Protein AF-A0A3D3P0U8-F1 (afdb_monomer_lite)

Secondary structure (DSSP, 8-state):
-EEEEEEEEEEEEEE-SSSS-EEEEEEEEEEEEEETTEEEEEEEEEE-SSEEEEEEEEEETTS-EEEEEEEEE-HHHHHHHHHHHHHSSS----PPEEPSSTT-EEEEEEEEEETTEEEEE-STT---EEHHHHHHHHH----S------

pLDDT: mean 80.17, std 16.15, range [28.8, 96.69]

Foldseek 3Di:
DKDKDKDKDAFDWAAQPVDNDIDTFGIWMWIWIQDQQWIWGPWTKTHDPFKIWTKTWIAGPVGKIKMKIKIKGFPVVQVVLQVLLCPQPPNQQFHWDADPPNGMTMTMWIWIQDPNFIWIASDDVGDTDGPVVSCCSSSPPPPPPDPPDD

Sequence (150 aa):
FKGSSITNFENVMINDPRDEGGMRFNRGVASFVATAAGVVAKDVRAIGEEDAILINGFATAAGEAAATVRIVSSPERAQSHAKRVRIAPRNLLMDFQPLNTPDRLFRDIHIEARDGTLMMDLGEDRSWVPFFDTAEEVLGGQNTDLPNLP

Radius of gyration: 16.41 Å; chains: 1; bounding box: 43×36×40 Å

Structure (mmCIF, N/CA/C/O backbone):
data_AF-A0A3D3P0U8-F1
#
_entry.id   AF-A0A3D3P0U8-F1
#
loop_
_atom_site.group_PDB
_atom_site.id
_atom_site.type_symbol
_atom_site.label_atom_id
_atom_site.label_alt_id
_atom_site.label_comp_id
_atom_site.label_asym_id
_atom_site.label_entity_id
_atom_site.label_seq_id
_atom_site.pdbx_PDB_ins_code
_atom_site.Cartn_x
_atom_site.Cartn_y
_atom_site.Cartn_z
_atom_site.occupancy
_atom_site.B_iso_or_equiv
_atom_site.auth_seq_id
_atom_site.auth_comp_id
_atom_site.auth_asym_id
_atom_site.auth_atom_id
_atom_site.pdbx_PDB_model_num
ATOM 1 N N . PHE A 1 1 ? 22.478 5.221 -14.385 1.00 80.31 1 PHE A N 1
ATOM 2 C CA . PHE A 1 1 ? 21.911 6.218 -13.452 1.00 80.31 1 PHE A CA 1
ATOM 3 C C . PHE A 1 1 ? 21.444 5.518 -12.178 1.00 80.31 1 PHE A C 1
ATOM 5 O O . PHE A 1 1 ? 20.950 4.396 -12.270 1.00 80.31 1 PHE A O 1
ATOM 12 N N . LYS A 1 2 ? 21.641 6.144 -11.011 1.00 93.06 2 LYS A N 1
ATOM 13 C CA . LYS A 1 2 ? 21.150 5.679 -9.706 1.00 93.06 2 LYS A CA 1
ATOM 14 C C . LYS A 1 2 ? 20.793 6.899 -8.860 1.00 93.06 2 LYS A C 1
ATOM 16 O O . LYS A 1 2 ? 21.611 7.807 -8.751 1.00 93.06 2 LYS A O 1
ATOM 21 N N . GLY A 1 3 ? 19.611 6.889 -8.262 1.00 95.06 3 GLY A N 1
ATOM 22 C CA . GLY A 1 3 ? 19.127 7.928 -7.362 1.00 95.06 3 GLY A CA 1
ATOM 23 C C . GLY A 1 3 ? 18.381 7.323 -6.178 1.00 95.06 3 GLY A C 1
ATOM 24 O O . GLY A 1 3 ? 17.931 6.176 -6.222 1.00 95.06 3 GLY A O 1
ATOM 25 N N . SER A 1 4 ? 18.261 8.093 -5.106 1.00 95.62 4 SER A N 1
ATOM 26 C CA . SER A 1 4 ? 17.447 7.739 -3.947 1.00 95.62 4 SER A CA 1
ATOM 27 C C . SER A 1 4 ? 16.731 8.971 -3.428 1.00 95.62 4 SER A C 1
ATOM 29 O O . SER A 1 4 ? 17.308 10.056 -3.437 1.00 95.62 4 SER A O 1
ATOM 31 N N . SER A 1 5 ? 15.511 8.780 -2.944 1.00 95.38 5 SER A N 1
ATOM 32 C CA . SER A 1 5 ? 14.725 9.818 -2.285 1.00 95.38 5 SER A CA 1
ATOM 33 C C . SER A 1 5 ? 14.234 9.304 -0.943 1.00 95.38 5 SER A C 1
ATOM 35 O O . SER A 1 5 ? 13.835 8.144 -0.836 1.00 95.38 5 SER A O 1
ATOM 37 N N . ILE A 1 6 ? 14.273 10.170 0.066 1.00 95.75 6 ILE A N 1
ATOM 38 C CA . ILE A 1 6 ? 13.618 9.954 1.351 1.00 95.75 6 ILE A CA 1
ATOM 39 C C . ILE A 1 6 ? 12.788 11.198 1.632 1.00 95.75 6 ILE A C 1
ATOM 41 O O . ILE A 1 6 ? 13.314 12.310 1.667 1.00 95.75 6 ILE A O 1
ATOM 45 N N . THR A 1 7 ? 11.498 10.999 1.850 1.00 95.38 7 THR A N 1
ATOM 46 C CA . THR A 1 7 ? 10.550 12.049 2.206 1.00 95.38 7 THR A CA 1
ATOM 47 C C . THR A 1 7 ? 9.943 11.701 3.550 1.00 95.38 7 THR A C 1
ATOM 49 O O . THR A 1 7 ? 9.419 10.606 3.720 1.00 95.38 7 THR A O 1
ATOM 52 N N . ASN A 1 8 ? 10.010 12.628 4.500 1.00 95.25 8 ASN A N 1
ATOM 53 C CA . ASN A 1 8 ? 9.294 12.522 5.765 1.00 95.25 8 ASN A CA 1
ATOM 54 C C . ASN A 1 8 ? 8.089 13.453 5.717 1.00 95.25 8 ASN A C 1
ATOM 56 O O . ASN A 1 8 ? 8.172 14.541 5.146 1.00 95.25 8 ASN A O 1
ATOM 60 N N . PHE A 1 9 ? 6.990 13.026 6.317 1.00 92.00 9 PHE A N 1
ATOM 61 C CA . PHE A 1 9 ? 5.781 13.828 6.421 1.00 92.00 9 PHE A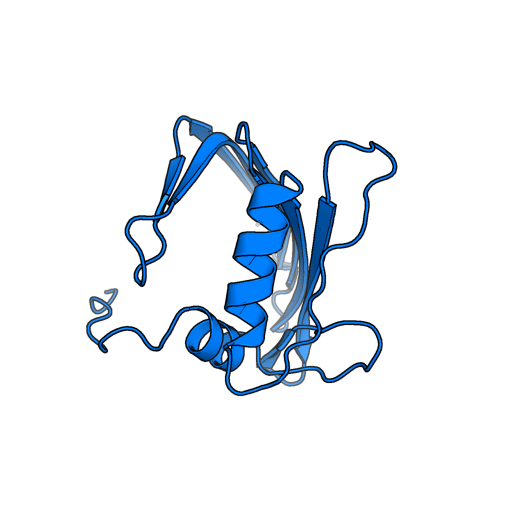 CA 1
ATOM 62 C C . PHE A 1 9 ? 5.190 13.710 7.820 1.00 92.00 9 PHE A C 1
ATOM 64 O O . PHE A 1 9 ? 5.282 12.671 8.477 1.00 92.00 9 PHE A O 1
ATOM 71 N N . GLU A 1 10 ? 4.574 14.793 8.267 1.00 92.69 10 GLU A N 1
ATOM 72 C CA . GLU A 1 10 ? 3.941 14.910 9.574 1.00 92.69 10 GLU A CA 1
ATOM 73 C C . GLU A 1 10 ? 2.533 15.459 9.385 1.00 92.69 10 GLU A C 1
ATOM 75 O O . GLU A 1 10 ? 2.301 16.282 8.498 1.00 92.69 10 GLU A O 1
ATOM 80 N N . ASN A 1 11 ? 1.600 15.011 10.227 1.00 89.81 11 ASN A N 1
ATOM 81 C CA . ASN A 1 11 ? 0.212 15.483 10.233 1.00 89.81 11 ASN A CA 1
ATOM 82 C C . ASN A 1 11 ? -0.482 15.415 8.858 1.00 89.81 11 ASN A C 1
ATOM 84 O O . ASN A 1 11 ? -1.094 16.383 8.406 1.00 89.81 11 ASN A O 1
ATOM 88 N N . VAL A 1 12 ? -0.409 14.257 8.201 1.00 87.88 12 VAL A N 1
ATOM 89 C CA . VAL A 1 12 ? -1.112 14.007 6.937 1.00 87.88 12 VAL A CA 1
ATOM 90 C C . VAL A 1 12 ? -2.542 13.569 7.221 1.00 87.88 12 VAL A C 1
ATOM 92 O O . VAL A 1 12 ? -2.781 12.695 8.051 1.00 87.88 12 VAL A O 1
ATOM 95 N N . MET A 1 13 ? -3.492 14.154 6.500 1.00 85.00 13 MET A N 1
ATOM 96 C CA . MET A 1 13 ? -4.882 13.717 6.486 1.00 85.00 13 MET A CA 1
ATOM 97 C C . MET A 1 13 ? -5.223 13.207 5.090 1.00 85.00 13 MET A C 1
ATOM 99 O O . MET A 1 13 ? -5.022 13.917 4.106 1.00 85.00 13 MET A O 1
ATOM 103 N N . ILE A 1 14 ? -5.745 11.988 5.014 1.00 80.81 14 ILE A N 1
ATOM 104 C CA . ILE A 1 14 ? -6.359 11.454 3.800 1.00 80.81 14 ILE A CA 1
ATOM 105 C C . ILE A 1 14 ? -7.865 11.516 4.011 1.00 80.81 14 ILE A C 1
ATOM 107 O O . ILE A 1 14 ? -8.400 10.742 4.803 1.00 80.81 14 ILE A O 1
ATOM 111 N N . ASN A 1 15 ? -8.528 12.454 3.342 1.00 74.94 15 ASN A N 1
ATOM 112 C CA . ASN A 1 15 ? -9.981 12.594 3.404 1.00 74.94 15 ASN A CA 1
ATOM 113 C C . ASN A 1 15 ? -10.637 11.571 2.472 1.00 74.94 15 ASN A C 1
ATOM 115 O O . ASN A 1 15 ? -10.173 11.390 1.343 1.00 74.94 15 ASN A O 1
ATOM 119 N N . ASP A 1 16 ? -11.710 10.925 2.924 1.00 67.56 16 ASP A N 1
ATOM 120 C CA . ASP A 1 16 ? -12.600 10.202 2.018 1.00 67.56 16 ASP A CA 1
ATOM 121 C C . ASP A 1 16 ? -13.468 11.250 1.294 1.00 67.56 16 ASP A C 1
ATOM 123 O O . ASP A 1 16 ? -14.037 12.128 1.933 1.00 67.56 16 ASP A O 1
ATOM 127 N N . PRO A 1 17 ? -13.560 11.241 -0.040 1.00 64.19 17 PRO A N 1
ATOM 128 C CA . PRO A 1 17 ? -14.416 12.186 -0.752 1.00 64.19 17 PRO A CA 1
ATOM 129 C C . PRO A 1 17 ? -15.921 11.929 -0.544 1.00 64.19 17 PRO A C 1
ATOM 131 O O . PRO A 1 17 ? -16.731 12.777 -0.919 1.00 64.19 17 PRO A O 1
ATOM 134 N N . ARG A 1 18 ? -16.321 10.779 0.019 1.00 61.94 18 ARG A N 1
ATOM 135 C CA . ARG A 1 18 ? -17.734 10.377 0.174 1.00 61.94 18 ARG A CA 1
ATOM 136 C C . ARG A 1 18 ? -18.317 10.648 1.555 1.00 61.94 18 ARG A C 1
ATOM 138 O O . ARG A 1 18 ? -19.538 10.663 1.697 1.00 61.94 18 ARG A O 1
ATOM 145 N N . ASP A 1 19 ? -17.475 10.820 2.567 1.00 59.53 19 ASP A N 1
ATOM 146 C CA . ASP A 1 19 ? -17.877 11.200 3.918 1.00 59.53 19 ASP A CA 1
ATOM 147 C C . ASP A 1 19 ? -16.868 12.207 4.489 1.00 59.53 19 ASP A C 1
ATOM 149 O O . ASP A 1 19 ? -15.717 12.223 4.086 1.00 59.53 19 ASP A O 1
ATOM 153 N N . GLU A 1 20 ? -17.250 13.065 5.441 1.00 57.41 20 GLU A N 1
ATOM 154 C CA . GLU A 1 20 ? -16.281 13.949 6.129 1.00 57.41 20 GLU A CA 1
ATOM 155 C C . GLU A 1 20 ? -15.248 13.163 6.979 1.00 57.41 20 GLU A C 1
ATOM 157 O O . GLU A 1 20 ? -14.505 13.737 7.779 1.00 57.41 20 GLU A O 1
ATOM 162 N N . GLY A 1 21 ? -15.205 11.833 6.855 1.00 64.62 21 GLY A N 1
ATOM 163 C CA . GLY A 1 21 ? -14.252 10.969 7.517 1.00 64.62 21 GLY A CA 1
ATOM 164 C C . GLY A 1 21 ? -12.879 11.033 6.857 1.00 64.62 21 GLY A C 1
ATOM 165 O O . GLY A 1 21 ? -12.716 11.083 5.641 1.00 64.62 21 GLY A O 1
ATOM 166 N N . GLY A 1 22 ? -11.846 10.986 7.694 1.00 72.75 22 GLY A N 1
ATOM 167 C CA . GLY A 1 22 ? -10.459 10.976 7.252 1.00 72.75 22 GLY A CA 1
ATOM 168 C C . GLY A 1 22 ? -9.638 9.902 7.951 1.00 72.75 22 GLY A C 1
ATOM 169 O O . GLY A 1 22 ? -10.006 9.382 9.008 1.00 72.75 22 GLY A O 1
ATOM 170 N N . MET A 1 23 ? -8.513 9.546 7.344 1.00 83.50 23 MET A N 1
ATOM 171 C CA . MET A 1 23 ? -7.420 8.848 8.010 1.00 83.50 23 MET A CA 1
ATOM 172 C C . MET A 1 23 ? -6.363 9.879 8.382 1.00 83.50 23 MET A C 1
ATOM 174 O O . MET A 1 23 ? -5.765 10.511 7.508 1.00 83.50 23 MET A O 1
ATOM 178 N N . ARG A 1 24 ? -6.140 10.048 9.686 1.00 88.25 24 ARG A N 1
ATOM 179 C CA . ARG A 1 24 ? -5.134 10.969 10.209 1.00 88.25 24 ARG A CA 1
ATOM 180 C C . ARG A 1 24 ? -3.854 10.216 10.531 1.00 88.25 24 ARG A C 1
ATOM 182 O O . ARG A 1 24 ? -3.856 9.316 11.366 1.00 88.25 24 ARG A O 1
ATOM 189 N N . PHE A 1 25 ? -2.754 10.645 9.931 1.00 92.31 25 PHE A N 1
ATOM 190 C CA . PHE A 1 25 ? -1.421 10.114 10.164 1.00 92.31 25 PHE A CA 1
ATOM 191 C C . PHE A 1 25 ? -0.551 11.180 10.816 1.00 92.31 25 PHE A C 1
ATOM 193 O O . PH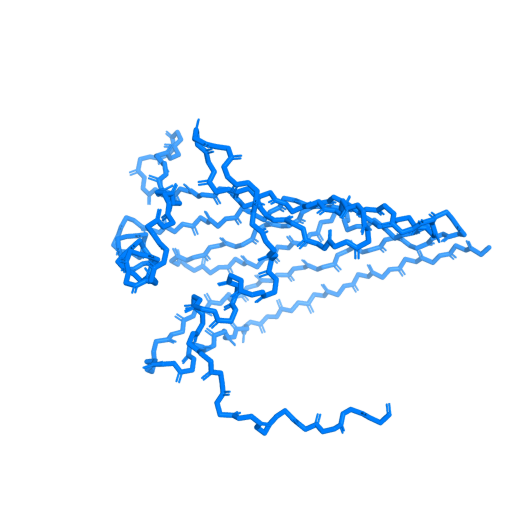E A 1 25 ? -0.312 12.251 10.261 1.00 92.31 25 PHE A O 1
ATOM 200 N N . ASN A 1 26 ? -0.048 10.873 12.005 1.00 93.56 26 ASN A N 1
ATOM 201 C CA . ASN A 1 26 ? 0.767 11.802 12.781 1.00 93.56 26 ASN A CA 1
ATOM 202 C C . ASN A 1 26 ? 2.190 11.887 12.218 1.00 93.56 26 ASN A C 1
ATOM 204 O O . ASN A 1 26 ? 2.824 12.936 12.289 1.00 93.56 26 ASN A O 1
ATOM 208 N N . ARG A 1 27 ? 2.678 10.791 11.625 1.00 94.44 27 ARG A N 1
ATOM 209 C CA . ARG A 1 27 ? 4.020 10.693 11.042 1.00 94.44 27 ARG A CA 1
ATOM 210 C C . ARG A 1 27 ? 4.060 9.718 9.878 1.00 94.44 27 ARG A C 1
ATOM 212 O O . ARG A 1 27 ? 3.308 8.744 9.855 1.00 94.44 27 ARG A O 1
ATOM 219 N N . GLY A 1 28 ? 5.020 9.897 8.989 1.00 94.50 28 GLY A N 1
ATOM 220 C CA . GLY A 1 28 ? 5.357 8.891 8.002 1.00 94.50 28 GLY A CA 1
ATOM 221 C C . GLY A 1 28 ? 6.637 9.183 7.242 1.00 94.50 28 GLY A C 1
ATOM 222 O O . GLY A 1 28 ? 7.268 10.229 7.395 1.00 94.50 28 GLY A O 1
ATOM 223 N N . VAL A 1 29 ? 7.040 8.191 6.461 1.00 95.75 29 VAL A N 1
ATOM 224 C CA . VAL A 1 29 ? 8.251 8.208 5.648 1.00 95.75 29 VAL A CA 1
ATOM 225 C C . VAL A 1 29 ? 7.973 7.492 4.338 1.00 95.75 29 VAL A C 1
ATOM 227 O O . VAL A 1 29 ? 7.233 6.512 4.310 1.00 95.75 29 VAL A O 1
ATOM 230 N N . ALA A 1 30 ? 8.568 7.979 3.259 1.00 95.50 30 ALA A N 1
ATOM 231 C CA . ALA A 1 30 ? 8.589 7.325 1.967 1.00 95.50 30 ALA A CA 1
ATOM 232 C C . ALA A 1 30 ? 10.026 7.298 1.439 1.00 95.50 30 ALA A C 1
ATOM 234 O O . ALA A 1 30 ? 10.669 8.338 1.305 1.00 95.50 30 ALA A O 1
ATOM 235 N N . SER A 1 31 ? 10.541 6.103 1.173 1.00 96.69 31 SER A N 1
ATOM 236 C CA . SER A 1 31 ? 11.917 5.847 0.762 1.00 96.69 31 SER A CA 1
ATOM 237 C C . SER A 1 31 ? 11.931 5.072 -0.543 1.00 96.69 31 SER A C 1
ATOM 239 O O . SER A 1 31 ? 11.445 3.940 -0.618 1.00 96.69 31 SER A O 1
ATOM 241 N N . PHE A 1 32 ? 12.525 5.675 -1.569 1.00 96.38 32 PHE A N 1
ATOM 242 C CA . PHE A 1 32 ? 12.599 5.112 -2.910 1.00 96.38 32 PHE A CA 1
ATOM 243 C C . PHE A 1 32 ? 14.042 5.035 -3.392 1.00 96.38 32 PHE A C 1
ATOM 245 O O . PHE A 1 32 ? 14.854 5.932 -3.151 1.00 96.38 32 PHE A O 1
ATOM 252 N N . VAL A 1 33 ? 14.356 3.974 -4.131 1.00 96.62 33 VAL A N 1
ATOM 253 C CA . VAL A 1 33 ? 15.603 3.855 -4.891 1.00 96.62 33 VAL A CA 1
ATOM 254 C C . VAL A 1 33 ? 15.265 3.648 -6.353 1.00 96.62 33 VAL A C 1
ATOM 256 O O . VAL A 1 33 ? 14.549 2.713 -6.693 1.00 96.62 33 VAL A O 1
ATOM 259 N N . ALA A 1 34 ? 15.814 4.504 -7.206 1.00 96.00 34 ALA A N 1
ATOM 260 C CA . ALA A 1 34 ? 15.659 4.440 -8.649 1.00 96.00 34 ALA A CA 1
ATOM 261 C C . ALA A 1 34 ? 16.994 4.073 -9.304 1.00 96.00 34 ALA A C 1
ATOM 263 O O . ALA A 1 34 ? 18.054 4.605 -8.963 1.00 96.00 34 ALA A O 1
ATOM 264 N N . THR A 1 35 ? 16.948 3.161 -10.264 1.00 95.38 35 THR A N 1
ATOM 265 C CA . THR A 1 35 ? 18.085 2.739 -11.087 1.00 95.38 35 THR A CA 1
ATOM 266 C C . THR A 1 35 ? 17.638 2.606 -12.538 1.00 95.38 35 THR A C 1
ATOM 268 O O . THR A 1 35 ? 16.455 2.725 -12.837 1.00 95.38 35 THR A O 1
ATOM 271 N N . ALA A 1 36 ? 18.566 2.302 -13.447 1.00 93.94 36 ALA A N 1
ATOM 272 C CA . ALA A 1 36 ? 18.203 1.967 -14.825 1.00 93.94 36 ALA A CA 1
ATOM 273 C C . ALA A 1 36 ? 17.293 0.724 -14.934 1.00 93.94 36 ALA A C 1
ATOM 275 O O . ALA A 1 36 ? 16.571 0.596 -15.913 1.00 93.94 36 ALA A O 1
ATOM 276 N N . ALA A 1 37 ? 17.312 -0.174 -13.942 1.00 92.44 37 ALA A N 1
ATOM 277 C CA . ALA A 1 37 ? 16.465 -1.364 -13.933 1.00 92.44 37 ALA A CA 1
ATOM 278 C C . ALA A 1 37 ? 15.024 -1.075 -13.476 1.00 92.44 37 ALA A C 1
ATOM 280 O O . ALA A 1 37 ? 14.132 -1.871 -13.757 1.00 92.44 37 ALA A O 1
ATOM 281 N N . GLY A 1 38 ? 14.785 0.042 -12.777 1.00 93.62 38 GLY A N 1
ATOM 282 C CA . GLY A 1 38 ? 13.482 0.352 -12.194 1.00 93.62 38 GLY A CA 1
ATOM 283 C C . GLY A 1 38 ? 13.546 1.112 -10.871 1.00 93.62 38 GLY A C 1
ATOM 284 O O . GLY A 1 38 ? 14.604 1.605 -10.459 1.00 93.62 38 GLY A O 1
ATOM 285 N N . VAL A 1 39 ? 12.398 1.179 -10.200 1.00 95.56 39 VAL A N 1
ATOM 286 C CA . VAL A 1 39 ? 12.178 1.847 -8.913 1.00 95.56 39 VAL A CA 1
ATOM 287 C C . VAL A 1 39 ? 11.765 0.824 -7.861 1.00 95.56 39 VAL A C 1
ATOM 289 O O . VAL A 1 39 ? 10.948 -0.051 -8.120 1.00 95.56 39 VAL A O 1
ATOM 292 N N . VAL A 1 40 ? 12.312 0.954 -6.655 1.00 96.38 40 VAL A N 1
ATOM 293 C CA . VAL A 1 40 ? 11.945 0.153 -5.482 1.00 96.38 40 VAL A CA 1
ATOM 294 C C . VAL A 1 40 ? 11.470 1.087 -4.376 1.00 96.38 40 VAL A C 1
ATOM 296 O O . VAL A 1 40 ? 12.211 1.990 -3.975 1.00 96.38 40 VAL A O 1
ATOM 299 N N . ALA A 1 41 ? 10.266 0.846 -3.864 1.00 95.44 41 ALA A N 1
ATOM 300 C CA . ALA A 1 41 ? 9.751 1.431 -2.632 1.00 95.44 41 ALA A CA 1
ATOM 301 C C . ALA A 1 41 ? 10.295 0.617 -1.448 1.00 95.44 41 ALA A C 1
ATOM 303 O O . ALA A 1 41 ? 9.814 -0.478 -1.157 1.00 95.44 41 ALA A O 1
ATOM 304 N N . LYS A 1 42 ? 11.355 1.123 -0.809 1.00 90.56 42 LYS A N 1
ATOM 305 C CA . LYS A 1 42 ? 12.067 0.423 0.271 1.00 90.56 42 LYS A CA 1
ATOM 306 C C . LYS A 1 42 ? 11.317 0.444 1.595 1.00 90.56 42 LYS A C 1
ATOM 308 O O . LYS A 1 42 ? 11.348 -0.539 2.324 1.00 90.56 42 LYS A O 1
ATOM 313 N N . ASP A 1 43 ? 10.736 1.590 1.918 1.00 89.56 43 ASP A N 1
ATOM 314 C CA . ASP A 1 43 ? 9.959 1.810 3.135 1.00 89.56 43 ASP A CA 1
ATOM 315 C C . ASP A 1 43 ? 9.008 2.966 2.860 1.00 89.56 43 ASP A C 1
ATOM 317 O O . ASP A 1 43 ? 9.446 4.105 2.692 1.00 89.56 43 ASP A O 1
ATOM 321 N N . VAL A 1 44 ? 7.720 2.674 2.747 1.00 95.19 44 VAL A N 1
ATOM 322 C CA . VAL A 1 44 ? 6.680 3.692 2.669 1.00 95.19 44 VAL A CA 1
ATOM 323 C C . VAL A 1 44 ? 5.687 3.376 3.766 1.00 95.19 44 VAL A C 1
ATOM 325 O O . VAL A 1 44 ? 5.075 2.314 3.773 1.00 95.19 44 VAL A O 1
ATOM 328 N N . ARG A 1 45 ? 5.532 4.284 4.721 1.00 95.06 45 ARG A N 1
ATOM 329 C CA . ARG A 1 45 ? 4.607 4.099 5.834 1.00 95.06 45 ARG A CA 1
ATOM 330 C C . ARG A 1 45 ? 4.025 5.412 6.310 1.00 95.06 45 ARG A C 1
ATOM 332 O O . ARG A 1 45 ? 4.731 6.414 6.401 1.00 95.06 45 ARG A O 1
ATOM 339 N N . ALA A 1 46 ? 2.757 5.371 6.683 1.00 94.56 46 ALA A N 1
ATOM 340 C CA . ALA A 1 46 ? 2.035 6.443 7.348 1.00 94.56 46 ALA A CA 1
ATOM 341 C C . ALA A 1 46 ? 1.420 5.868 8.627 1.00 94.56 46 ALA A C 1
ATOM 343 O O . ALA A 1 46 ? 0.794 4.814 8.587 1.00 94.56 46 ALA A O 1
ATOM 344 N N . ILE A 1 47 ? 1.635 6.513 9.772 1.00 93.69 47 ILE A N 1
ATOM 345 C CA . ILE A 1 47 ? 1.241 6.000 11.088 1.00 93.69 47 ILE A CA 1
ATOM 346 C C . ILE A 1 47 ? 0.426 7.065 11.819 1.00 93.69 47 ILE A C 1
ATOM 348 O O . ILE A 1 47 ? 0.921 8.157 12.118 1.00 93.69 47 ILE A O 1
ATOM 352 N N . GLY A 1 48 ? -0.823 6.727 12.107 1.00 92.00 48 GLY A N 1
ATOM 353 C CA . GLY A 1 48 ? -1.748 7.453 12.963 1.00 92.00 48 GLY A CA 1
ATOM 354 C C . GLY A 1 48 ? -1.968 6.739 14.292 1.00 92.00 48 GLY A C 1
ATOM 355 O O . GLY A 1 48 ? -1.294 5.763 14.618 1.00 92.00 48 GLY A O 1
ATOM 356 N N . GLU A 1 49 ? -2.911 7.257 15.068 1.00 88.56 49 GLU A N 1
ATOM 357 C CA . GLU A 1 49 ? -3.370 6.636 16.318 1.00 88.56 49 GLU A CA 1
ATOM 358 C C . GLU A 1 49 ? -4.246 5.405 16.036 1.00 88.56 49 GLU A C 1
ATOM 360 O O . GLU A 1 49 ? -4.034 4.314 16.574 1.00 88.56 49 GLU A O 1
ATOM 365 N N . GLU A 1 50 ? -5.179 5.594 15.107 1.00 88.94 50 GLU A N 1
ATOM 366 C CA . GLU A 1 50 ? -6.223 4.639 14.753 1.00 88.94 50 GLU A CA 1
ATOM 367 C C . GLU A 1 50 ? -5.874 3.777 13.535 1.00 88.94 50 GLU A C 1
ATOM 369 O O . GLU A 1 50 ? -6.235 2.603 13.486 1.00 88.94 50 GLU A O 1
ATOM 374 N N . ASP A 1 51 ? -5.159 4.354 12.566 1.00 90.62 51 ASP A N 1
ATOM 375 C CA . ASP A 1 51 ? -4.838 3.732 11.283 1.00 90.62 51 ASP A CA 1
ATOM 376 C C . ASP A 1 51 ? -3.329 3.812 10.995 1.00 90.62 51 ASP A C 1
ATOM 378 O O . ASP A 1 51 ? -2.661 4.802 11.306 1.00 90.62 51 ASP A O 1
ATOM 382 N N . ALA A 1 52 ? -2.787 2.792 10.339 1.00 92.25 52 ALA A N 1
ATOM 383 C CA . ALA A 1 52 ? -1.458 2.798 9.749 1.00 92.25 52 ALA A CA 1
ATOM 384 C C . ALA A 1 52 ? -1.487 2.153 8.360 1.00 92.25 52 ALA A C 1
ATOM 386 O O . ALA A 1 52 ? -2.198 1.180 8.122 1.00 92.25 52 ALA A O 1
ATOM 387 N N . ILE A 1 53 ? -0.683 2.689 7.448 1.00 93.38 53 ILE A N 1
ATOM 388 C CA . ILE A 1 53 ? -0.488 2.162 6.098 1.00 93.38 53 ILE A CA 1
ATOM 389 C C . ILE A 1 53 ? 0.993 1.847 5.940 1.00 93.38 53 ILE A C 1
ATOM 391 O O . ILE A 1 53 ? 1.834 2.681 6.277 1.00 93.38 53 ILE A O 1
ATOM 395 N N . LEU A 1 54 ? 1.312 0.664 5.424 1.00 93.88 54 LEU A N 1
ATOM 396 C CA . LEU A 1 54 ? 2.663 0.258 5.048 1.00 93.88 54 LEU A CA 1
ATOM 397 C C . LEU A 1 54 ? 2.652 -0.230 3.603 1.00 93.88 54 LEU A C 1
ATOM 399 O O . LEU A 1 54 ? 1.759 -0.973 3.211 1.00 93.88 54 LEU A O 1
ATOM 403 N N . ILE A 1 55 ? 3.635 0.189 2.817 1.00 94.56 55 ILE A N 1
ATOM 404 C CA . ILE A 1 55 ? 3.753 -0.145 1.403 1.00 94.56 55 ILE A CA 1
ATOM 405 C C . ILE A 1 55 ? 5.191 -0.552 1.108 1.00 94.56 55 ILE A C 1
ATOM 407 O O . ILE A 1 55 ? 6.150 0.140 1.462 1.00 94.56 55 ILE A O 1
ATOM 411 N N . ASN A 1 56 ? 5.327 -1.665 0.405 1.00 93.69 56 ASN A N 1
ATOM 412 C CA . ASN A 1 56 ? 6.572 -2.141 -0.174 1.00 93.69 56 ASN A CA 1
ATOM 413 C C . ASN A 1 56 ? 6.301 -2.618 -1.598 1.00 93.69 56 ASN A C 1
ATOM 415 O O . ASN A 1 56 ? 5.256 -3.200 -1.875 1.00 93.69 56 ASN A O 1
ATOM 419 N N . GLY A 1 57 ? 7.239 -2.383 -2.509 1.00 94.62 57 GLY A N 1
ATOM 420 C CA . GLY A 1 57 ? 7.049 -2.793 -3.894 1.00 94.62 57 GLY A CA 1
ATOM 421 C C . GLY A 1 57 ? 8.162 -2.356 -4.827 1.00 94.62 57 GLY A C 1
ATOM 422 O O . GLY A 1 57 ? 9.115 -1.681 -4.427 1.00 94.62 57 GLY A O 1
ATOM 423 N N . PHE A 1 58 ? 8.030 -2.744 -6.086 1.00 94.88 58 PHE A N 1
ATOM 424 C CA . PHE A 1 58 ? 8.927 -2.358 -7.161 1.00 94.88 58 PHE A CA 1
ATOM 425 C C . PHE A 1 58 ? 8.178 -2.195 -8.483 1.00 94.88 58 PHE A C 1
ATOM 427 O O . PHE A 1 58 ? 7.098 -2.749 -8.676 1.00 94.88 58 PHE A O 1
ATOM 434 N N . ALA A 1 59 ? 8.799 -1.461 -9.400 1.00 94.00 59 ALA A N 1
ATOM 435 C CA . ALA A 1 59 ? 8.429 -1.386 -10.804 1.00 94.00 59 ALA A CA 1
ATOM 436 C C . ALA A 1 59 ? 9.703 -1.413 -11.657 1.00 94.00 59 ALA A C 1
ATOM 438 O O . ALA A 1 59 ? 10.658 -0.692 -11.358 1.00 94.00 59 ALA A O 1
ATOM 439 N N . THR A 1 60 ? 9.743 -2.241 -12.695 1.00 93.00 60 THR A N 1
ATOM 440 C CA . THR A 1 60 ? 10.878 -2.385 -13.610 1.00 93.00 60 THR A CA 1
ATOM 441 C C . THR A 1 60 ? 10.696 -1.517 -14.850 1.00 93.00 60 THR A C 1
ATOM 443 O O . THR A 1 60 ? 9.585 -1.144 -15.224 1.00 93.00 60 THR A O 1
ATOM 446 N N . ALA A 1 61 ? 11.799 -1.217 -15.534 1.00 89.00 61 ALA A N 1
ATOM 447 C CA . ALA A 1 61 ? 11.754 -0.508 -16.815 1.00 89.00 61 ALA A CA 1
ATOM 448 C C . ALA A 1 61 ? 11.046 -1.308 -17.931 1.00 89.00 61 ALA A C 1
ATOM 450 O O . ALA A 1 61 ? 10.668 -0.729 -18.945 1.00 89.00 61 ALA A O 1
ATOM 451 N N . ALA A 1 62 ? 10.865 -2.621 -17.747 1.00 88.81 62 ALA A N 1
ATOM 452 C CA . ALA A 1 62 ? 10.168 -3.500 -18.683 1.00 88.81 62 ALA A CA 1
ATOM 453 C C . ALA A 1 62 ? 8.641 -3.532 -18.468 1.00 88.81 62 ALA A C 1
ATOM 455 O O . ALA A 1 62 ? 7.945 -4.233 -19.196 1.00 88.81 62 ALA A O 1
ATOM 456 N N . GLY A 1 63 ? 8.117 -2.780 -17.492 1.00 85.69 63 GLY A N 1
ATOM 457 C CA . GLY A 1 63 ? 6.682 -2.718 -17.200 1.00 85.69 63 GLY A CA 1
ATOM 458 C C . GLY A 1 63 ? 6.188 -3.768 -16.203 1.00 85.69 63 GLY A C 1
ATOM 459 O O . GLY A 1 63 ? 4.987 -3.860 -15.971 1.00 85.69 63 GLY A O 1
ATOM 460 N N . GLU A 1 64 ? 7.084 -4.535 -15.581 1.00 92.12 64 GLU A N 1
ATOM 461 C CA . GLU A 1 64 ? 6.725 -5.418 -14.468 1.00 92.12 64 GLU A CA 1
ATOM 462 C C . GLU A 1 64 ? 6.619 -4.593 -13.187 1.00 92.12 64 GLU A C 1
ATOM 464 O O . GLU A 1 64 ? 7.465 -3.741 -12.918 1.00 92.12 64 GLU A O 1
ATOM 469 N N . ALA A 1 65 ? 5.618 -4.853 -12.360 1.00 93.62 65 ALA A N 1
ATOM 470 C CA . ALA A 1 65 ? 5.492 -4.213 -11.062 1.00 93.62 65 ALA A CA 1
ATOM 471 C C . ALA A 1 65 ? 4.829 -5.164 -10.077 1.00 93.62 65 ALA A C 1
ATOM 473 O O . ALA A 1 65 ? 3.969 -5.954 -10.461 1.00 93.62 65 ALA A O 1
ATOM 474 N N . ALA A 1 66 ? 5.210 -5.060 -8.811 1.00 92.69 66 ALA A N 1
ATOM 475 C CA . ALA A 1 66 ? 4.518 -5.720 -7.720 1.00 92.69 66 ALA A CA 1
ATOM 476 C C . ALA A 1 66 ? 4.599 -4.857 -6.464 1.00 92.69 66 ALA A C 1
ATOM 478 O O . ALA A 1 66 ? 5.647 -4.273 -6.169 1.00 92.69 66 ALA A O 1
ATOM 479 N N . ALA A 1 67 ? 3.510 -4.780 -5.712 1.00 92.94 67 ALA A N 1
ATOM 480 C CA . ALA A 1 67 ? 3.458 -4.069 -4.449 1.00 92.94 67 ALA A CA 1
ATOM 481 C C . ALA A 1 67 ? 2.511 -4.758 -3.468 1.00 92.94 67 ALA A C 1
ATOM 483 O O . ALA A 1 67 ? 1.507 -5.354 -3.853 1.00 92.94 67 ALA A O 1
ATOM 484 N N . THR A 1 68 ? 2.809 -4.612 -2.185 1.00 91.38 68 THR A N 1
ATOM 485 C CA . THR A 1 68 ? 1.907 -4.967 -1.097 1.00 91.38 68 THR A CA 1
ATOM 486 C C . THR A 1 68 ? 1.599 -3.703 -0.315 1.00 91.38 68 THR A C 1
ATOM 488 O O . THR A 1 68 ? 2.502 -2.955 0.061 1.00 91.38 68 THR A O 1
ATOM 491 N N . VAL A 1 69 ? 0.314 -3.460 -0.082 1.00 91.00 69 VAL A N 1
ATOM 492 C CA . VAL A 1 69 ? -0.188 -2.394 0.781 1.00 91.00 69 VAL A CA 1
ATOM 493 C C . VAL A 1 69 ? -0.838 -3.052 1.986 1.00 91.00 69 VAL A C 1
ATOM 495 O O . VAL A 1 69 ? -1.876 -3.694 1.856 1.00 91.00 69 VAL A O 1
ATOM 498 N N . ARG A 1 70 ? -0.245 -2.882 3.162 1.00 91.00 70 ARG A N 1
ATOM 499 C CA . ARG A 1 70 ? -0.831 -3.294 4.433 1.00 91.00 70 ARG A CA 1
ATOM 500 C C . ARG A 1 70 ? -1.543 -2.118 5.074 1.00 91.00 70 ARG A C 1
ATOM 502 O O . ARG A 1 70 ? -0.929 -1.085 5.336 1.00 91.00 70 ARG A O 1
ATOM 509 N N . ILE A 1 71 ? -2.813 -2.310 5.389 1.00 90.38 71 ILE A N 1
ATOM 510 C CA . ILE A 1 71 ? -3.619 -1.386 6.183 1.00 90.38 71 ILE A CA 1
ATOM 511 C C . ILE A 1 71 ? -3.790 -2.017 7.557 1.00 90.38 71 ILE A C 1
ATOM 513 O O . ILE A 1 71 ? -4.200 -3.170 7.654 1.00 90.38 71 ILE A O 1
ATOM 517 N N . VAL A 1 72 ? -3.465 -1.281 8.612 1.00 91.31 72 VAL A N 1
ATOM 518 C CA . VAL A 1 72 ? -3.665 -1.684 10.006 1.00 91.31 72 VAL A CA 1
ATOM 519 C C . VAL A 1 72 ? -4.594 -0.673 10.652 1.00 91.31 72 VAL A C 1
ATOM 521 O O . VAL A 1 72 ? -4.343 0.523 10.558 1.00 91.31 72 VAL A O 1
ATOM 524 N N . SER A 1 73 ? -5.633 -1.141 11.329 1.00 90.69 73 SER A N 1
ATOM 525 C CA . SER A 1 73 ? -6.646 -0.279 11.936 1.00 90.69 73 SER A CA 1
ATOM 526 C C . SER A 1 73 ? -7.062 -0.805 13.307 1.00 90.69 73 SER A C 1
ATOM 528 O O . SER A 1 73 ? -6.946 -2.003 13.587 1.00 90.69 73 SER A O 1
ATOM 530 N N . SER A 1 74 ? -7.579 0.067 14.171 1.00 89.25 74 SER A N 1
ATOM 531 C CA . SER A 1 74 ? -8.337 -0.371 15.349 1.00 89.25 74 SER A CA 1
ATOM 532 C C . SER A 1 74 ? -9.560 -1.207 14.931 1.00 89.25 74 SER A C 1
ATOM 534 O O . SER A 1 74 ? -10.042 -1.067 13.802 1.00 89.25 74 SER A O 1
ATOM 536 N N . PRO A 1 75 ? -10.100 -2.082 15.801 1.00 87.62 75 PRO A N 1
ATOM 537 C CA . PRO A 1 75 ? -11.260 -2.907 15.463 1.00 87.62 75 PRO A CA 1
ATOM 538 C C . PRO A 1 75 ? -12.474 -2.093 14.996 1.00 87.62 75 PRO A C 1
ATOM 540 O O . PRO A 1 75 ? -13.147 -2.479 14.040 1.00 87.62 75 PRO A O 1
ATOM 543 N N . GLU A 1 76 ? -12.728 -0.943 15.624 1.00 85.31 76 GLU A N 1
ATOM 544 C CA . GLU A 1 76 ? -13.831 -0.041 15.272 1.00 85.31 76 GLU A CA 1
ATOM 545 C C . GLU A 1 76 ? -13.648 0.540 13.862 1.00 85.31 76 GLU A C 1
ATOM 547 O O . GLU A 1 76 ? -14.566 0.515 13.034 1.00 85.31 76 GLU A O 1
ATOM 552 N N . ARG A 1 77 ? -12.428 0.988 13.544 1.00 84.31 77 ARG A N 1
ATOM 553 C CA . ARG A 1 77 ? -12.078 1.517 12.220 1.00 84.31 77 ARG A CA 1
ATOM 554 C C . ARG A 1 77 ? -12.072 0.450 11.143 1.00 84.31 77 ARG A C 1
ATOM 556 O O . ARG A 1 77 ? -12.631 0.668 10.074 1.00 84.31 77 ARG A O 1
ATOM 563 N N . ALA A 1 78 ? -11.525 -0.722 11.431 1.00 84.94 78 ALA A N 1
ATOM 564 C CA . ALA A 1 78 ? -11.540 -1.861 10.524 1.00 84.94 78 ALA A CA 1
ATOM 565 C C . ALA A 1 78 ? -12.972 -2.278 10.151 1.00 84.94 78 ALA A C 1
ATOM 567 O O . ALA A 1 78 ? -13.242 -2.548 8.982 1.00 84.94 78 ALA A O 1
ATOM 568 N N . GLN A 1 79 ? -13.918 -2.260 11.099 1.00 81.88 79 GLN A N 1
ATOM 569 C CA . GLN A 1 79 ? -15.336 -2.498 10.797 1.00 81.88 79 GLN A CA 1
ATOM 570 C C . GLN A 1 79 ? -15.928 -1.412 9.890 1.00 81.88 79 GLN A C 1
ATOM 572 O O . GLN A 1 79 ? -16.692 -1.730 8.975 1.00 81.88 79 GLN A O 1
ATOM 577 N N . SER A 1 80 ? -15.583 -0.140 10.116 1.00 79.88 80 SER A N 1
ATOM 578 C CA . SER A 1 80 ? -15.983 0.966 9.234 1.00 79.88 80 SER A CA 1
ATOM 579 C C . SER A 1 80 ? -15.436 0.773 7.811 1.00 79.88 80 SER A C 1
ATOM 581 O O . SER A 1 80 ? -16.204 0.811 6.847 1.00 79.88 80 SER A O 1
ATOM 583 N N . HIS A 1 81 ? -14.148 0.447 7.671 1.00 77.75 81 HIS A N 1
ATOM 584 C CA . HIS A 1 81 ? -13.504 0.165 6.383 1.00 77.75 81 HIS A CA 1
ATOM 585 C C . HIS A 1 81 ? -14.107 -1.058 5.677 1.00 77.75 81 HIS A C 1
ATOM 587 O O . HIS A 1 81 ? -14.372 -1.010 4.476 1.00 77.75 81 HIS A O 1
ATOM 593 N N . ALA A 1 82 ? -14.383 -2.141 6.407 1.00 75.75 82 ALA A N 1
ATOM 594 C CA . ALA A 1 82 ? -14.979 -3.355 5.850 1.00 75.75 82 ALA A CA 1
ATOM 595 C C . ALA A 1 82 ? -16.397 -3.110 5.307 1.00 75.75 82 ALA A C 1
ATOM 597 O O . ALA A 1 82 ? -16.735 -3.595 4.227 1.00 75.75 82 ALA A O 1
ATOM 598 N N . LYS A 1 83 ? -17.217 -2.304 6.000 1.00 72.00 83 LYS A N 1
ATOM 599 C CA . LYS A 1 83 ? -18.545 -1.903 5.500 1.00 72.00 83 LYS A CA 1
ATOM 600 C C . LYS A 1 83 ? -18.450 -1.187 4.152 1.00 72.00 83 LYS A C 1
ATOM 602 O O . LYS A 1 83 ? -19.238 -1.493 3.266 1.00 72.00 83 LYS A O 1
ATOM 607 N N . ARG A 1 84 ? -17.473 -0.289 3.975 1.00 68.44 84 ARG A N 1
ATOM 608 C CA . ARG A 1 84 ? -17.273 0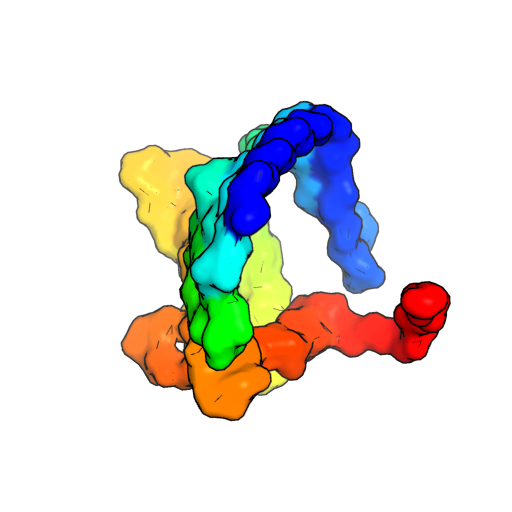.460 2.717 1.00 68.44 84 ARG A CA 1
ATOM 609 C C . ARG A 1 84 ? -16.963 -0.457 1.541 1.00 68.44 84 ARG A C 1
ATOM 611 O O . ARG A 1 84 ? -17.497 -0.270 0.456 1.00 68.44 84 ARG A O 1
ATOM 618 N N . VAL A 1 85 ? -16.141 -1.474 1.772 1.00 65.31 85 VAL A N 1
ATOM 619 C CA . VAL A 1 85 ? -15.774 -2.438 0.731 1.00 65.31 85 VAL A CA 1
ATOM 620 C C . VAL A 1 85 ? -16.940 -3.347 0.343 1.00 65.31 85 VAL A C 1
ATOM 622 O O . VAL A 1 85 ? -17.091 -3.664 -0.830 1.00 65.31 85 VAL A O 1
ATOM 625 N N . ARG A 1 86 ? -17.812 -3.704 1.291 1.00 61.28 86 ARG A N 1
ATOM 626 C CA . ARG A 1 86 ? -18.999 -4.538 1.029 1.00 61.28 86 ARG A CA 1
ATOM 627 C C . ARG A 1 86 ? -20.125 -3.812 0.284 1.00 61.28 86 ARG A C 1
ATOM 629 O O . ARG A 1 86 ? -21.035 -4.471 -0.203 1.00 61.28 86 ARG A O 1
ATOM 636 N N . ILE A 1 87 ? -20.089 -2.479 0.226 1.00 57.1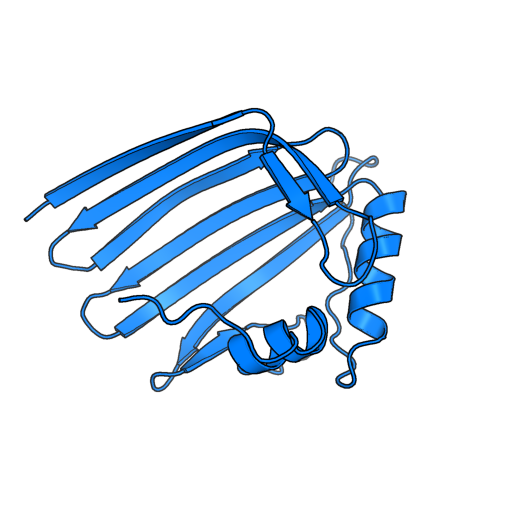2 87 ILE A N 1
ATOM 637 C CA . ILE A 1 87 ? -21.045 -1.663 -0.544 1.00 57.12 87 ILE A CA 1
ATOM 638 C C . ILE A 1 87 ? -20.628 -1.563 -2.022 1.00 57.12 87 ILE A C 1
ATOM 640 O O . ILE A 1 87 ? -21.466 -1.249 -2.867 1.00 57.12 87 ILE A O 1
ATOM 644 N N . ALA A 1 88 ? -19.363 -1.850 -2.356 1.00 59.06 88 ALA A N 1
ATOM 645 C CA . ALA A 1 88 ? -18.930 -1.903 -3.747 1.00 59.06 88 ALA A CA 1
ATOM 646 C C . ALA A 1 88 ? -19.733 -2.976 -4.522 1.00 59.06 88 ALA A C 1
ATOM 648 O O . ALA A 1 88 ? -20.053 -4.030 -3.968 1.00 59.06 88 ALA A O 1
ATOM 649 N N . PRO A 1 89 ? -20.085 -2.721 -5.797 1.00 51.59 89 PRO A N 1
ATOM 650 C CA . PRO A 1 89 ? -20.984 -3.578 -6.578 1.00 51.59 89 PRO A CA 1
ATOM 651 C C . PRO A 1 89 ? -20.428 -4.989 -6.811 1.00 51.59 89 PRO A C 1
ATOM 653 O O . PRO A 1 89 ? -21.185 -5.937 -7.023 1.00 51.59 89 PRO A O 1
ATOM 656 N N . ARG A 1 90 ? -19.105 -5.146 -6.737 1.00 56.62 90 ARG A N 1
ATOM 657 C CA . ARG A 1 90 ? -18.442 -6.444 -6.655 1.00 56.62 90 ARG A CA 1
ATOM 658 C C . ARG A 1 90 ? -18.337 -6.801 -5.178 1.00 56.62 90 ARG A C 1
ATOM 660 O O . ARG A 1 90 ? -17.877 -5.989 -4.389 1.00 56.62 90 ARG A O 1
ATOM 667 N N . ASN A 1 91 ? -18.746 -8.005 -4.791 1.00 56.50 91 ASN A N 1
ATOM 668 C CA . ASN A 1 91 ? -18.569 -8.524 -3.432 1.00 56.50 91 ASN A CA 1
ATOM 669 C C . ASN A 1 91 ? -17.068 -8.733 -3.139 1.00 56.50 91 ASN A C 1
ATOM 671 O O . ASN A 1 91 ? -16.570 -9.857 -3.163 1.00 56.50 91 ASN A O 1
ATOM 675 N N . LEU A 1 92 ? -16.326 -7.637 -2.963 1.00 64.06 92 LEU A N 1
ATOM 676 C CA . LEU A 1 92 ? -14.887 -7.630 -2.757 1.00 64.06 92 LEU A CA 1
ATOM 677 C C . LEU A 1 92 ? -14.620 -8.210 -1.359 1.00 64.06 92 LEU A C 1
ATOM 679 O O . LEU A 1 92 ? -14.838 -7.542 -0.347 1.00 64.06 92 LEU A O 1
ATOM 683 N N . LEU A 1 93 ? -14.162 -9.462 -1.294 1.00 64.38 93 LEU A N 1
ATOM 684 C CA . LEU A 1 93 ? -13.865 -10.184 -0.048 1.00 64.38 93 LEU A CA 1
ATOM 685 C C . LEU A 1 93 ? -12.539 -9.743 0.569 1.00 64.38 93 LEU A C 1
ATOM 687 O O . LEU A 1 93 ? -11.638 -10.530 0.828 1.00 64.38 93 LEU A O 1
ATOM 691 N N . MET A 1 94 ? -12.423 -8.455 0.844 1.00 72.69 94 MET A N 1
ATOM 692 C CA . MET A 1 94 ? -11.232 -7.917 1.463 1.00 72.69 94 MET A CA 1
ATOM 693 C C . MET A 1 94 ? -11.464 -7.801 2.986 1.00 72.69 94 MET A C 1
ATOM 695 O O . MET A 1 94 ? -11.545 -6.722 3.551 1.00 72.69 94 MET A O 1
ATOM 699 N N . ASP A 1 95 ? -11.665 -8.881 3.723 1.00 77.00 95 ASP A N 1
ATOM 700 C CA . ASP A 1 95 ? -11.906 -8.737 5.169 1.00 77.00 95 ASP A CA 1
ATOM 701 C C . ASP A 1 95 ? -10.613 -8.423 5.950 1.00 77.00 95 ASP A C 1
ATOM 703 O O . ASP A 1 95 ? -9.503 -8.759 5.539 1.00 77.00 95 ASP A O 1
ATOM 707 N N . PHE A 1 96 ? -10.754 -7.711 7.070 1.00 84.69 96 PHE A N 1
ATOM 708 C CA . PHE A 1 96 ? -9.653 -7.485 8.005 1.00 84.69 96 PHE A CA 1
ATOM 709 C C . PHE A 1 96 ? -9.413 -8.748 8.843 1.00 84.69 96 PHE A C 1
ATOM 711 O O . PHE A 1 96 ? -10.353 -9.361 9.348 1.00 84.69 96 PHE A O 1
ATOM 718 N N . GLN A 1 97 ? -8.148 -9.099 9.031 1.00 86.31 97 GLN A N 1
ATOM 719 C CA . GLN A 1 97 ? -7.673 -10.221 9.831 1.00 86.31 97 GLN A CA 1
ATOM 720 C C . GLN A 1 97 ? -7.108 -9.727 11.173 1.00 86.31 97 GLN A C 1
ATOM 722 O O . GLN A 1 97 ? -6.581 -8.614 11.250 1.00 86.31 97 GLN A O 1
ATOM 727 N N . PRO A 1 98 ? -7.197 -10.522 12.251 1.00 84.81 98 PRO A N 1
ATOM 728 C CA . PRO A 1 98 ? -6.589 -10.166 13.527 1.00 84.81 98 PRO A CA 1
ATOM 729 C C . PRO A 1 98 ? -5.065 -10.165 13.427 1.00 84.81 98 PRO A C 1
ATOM 731 O O . PRO A 1 98 ? -4.464 -11.108 12.913 1.00 84.81 98 PRO A O 1
ATOM 734 N N . LEU A 1 99 ? -4.427 -9.115 13.945 1.00 82.06 99 LEU A N 1
ATOM 735 C CA . LEU A 1 99 ? -2.989 -9.141 14.186 1.00 82.06 99 LEU A CA 1
ATOM 736 C C . LEU A 1 99 ? -2.715 -9.993 15.441 1.00 82.06 99 LEU A C 1
ATOM 738 O O . LEU A 1 99 ? -3.587 -10.156 16.293 1.00 82.06 99 LEU A O 1
ATOM 742 N N . ASN A 1 100 ? -1.483 -10.485 15.617 1.00 76.69 100 ASN A N 1
ATOM 743 C CA . ASN A 1 100 ? -1.095 -11.153 16.873 1.00 76.69 100 ASN A CA 1
ATOM 744 C C . ASN A 1 100 ? -1.274 -10.245 18.108 1.00 76.69 100 ASN A C 1
ATOM 746 O O . ASN A 1 100 ? -1.369 -10.739 19.230 1.00 76.69 100 ASN A O 1
ATOM 750 N N . THR A 1 101 ? -1.317 -8.925 17.905 1.00 65.38 101 THR A N 1
ATOM 751 C CA . THR A 1 101 ? -1.677 -7.957 18.939 1.00 65.38 101 THR A CA 1
ATOM 752 C C . THR A 1 101 ? -3.202 -7.774 18.952 1.00 65.38 101 THR A C 1
ATOM 754 O O . THR A 1 101 ? -3.768 -7.398 17.926 1.00 65.38 101 THR A O 1
ATOM 757 N N . PRO A 1 102 ? -3.883 -8.010 20.088 1.00 61.03 102 PRO A N 1
ATOM 758 C CA . PRO A 1 102 ? -5.348 -8.093 20.149 1.00 61.03 102 PRO A CA 1
ATOM 759 C C . PRO A 1 102 ? -6.086 -6.764 19.928 1.00 61.03 102 PRO A C 1
ATOM 761 O O . PRO A 1 102 ? -7.313 -6.746 19.873 1.00 61.03 102 PRO A O 1
ATOM 764 N N . ASP A 1 103 ? -5.371 -5.649 19.816 1.00 83.75 103 ASP A N 1
ATOM 765 C CA . ASP A 1 103 ? -5.929 -4.303 19.700 1.00 83.75 103 ASP A CA 1
ATOM 766 C C . ASP A 1 103 ? -5.923 -3.757 18.265 1.00 83.75 103 ASP A C 1
ATOM 768 O O . ASP A 1 103 ? -6.306 -2.604 18.053 1.00 83.75 103 ASP A O 1
ATOM 772 N N . ARG A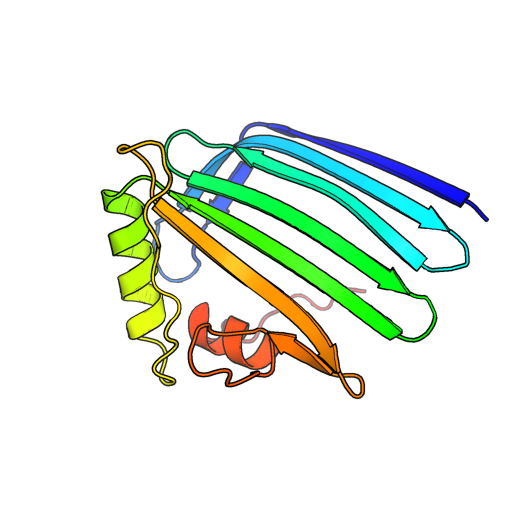 1 104 ? -5.473 -4.536 17.275 1.00 87.12 104 ARG A N 1
ATOM 773 C CA . ARG A 1 104 ? -5.405 -4.104 15.875 1.00 87.12 104 ARG A CA 1
ATOM 774 C C . ARG A 1 104 ? -5.804 -5.221 14.919 1.00 87.12 104 ARG A C 1
ATOM 776 O O . ARG A 1 104 ? -5.492 -6.393 15.119 1.00 87.12 104 ARG A O 1
ATOM 783 N N . LEU A 1 105 ? -6.461 -4.823 13.839 1.00 91.12 105 LEU A N 1
ATOM 784 C CA . LEU A 1 105 ? -6.741 -5.675 12.693 1.00 91.12 105 LEU A CA 1
ATOM 785 C C . LEU A 1 105 ? -5.922 -5.185 11.499 1.00 91.12 105 LEU A C 1
ATOM 787 O O . LEU A 1 105 ? -5.603 -3.999 11.410 1.00 91.12 105 LEU A O 1
ATOM 791 N N . PHE A 1 106 ? -5.601 -6.075 10.568 1.00 90.38 106 PHE A N 1
ATOM 792 C CA . PHE A 1 106 ? -4.901 -5.719 9.342 1.00 90.38 106 PHE A CA 1
ATOM 793 C C . PHE A 1 106 ? -5.548 -6.318 8.100 1.00 90.38 106 PHE A C 1
ATOM 795 O O . PHE A 1 106 ? -6.263 -7.311 8.171 1.00 90.38 106 PHE A O 1
ATOM 802 N N . ARG A 1 107 ? -5.254 -5.731 6.948 1.00 87.69 107 ARG A N 1
ATOM 803 C CA . ARG A 1 107 ? -5.518 -6.318 5.639 1.00 87.69 107 ARG A CA 1
ATOM 804 C C . ARG A 1 107 ? -4.360 -5.990 4.712 1.00 87.69 107 ARG A C 1
ATOM 806 O O . ARG A 1 107 ? -3.907 -4.846 4.685 1.00 87.69 107 ARG A O 1
ATOM 813 N N . ASP A 1 108 ? -3.956 -6.967 3.915 1.00 87.88 108 ASP A N 1
ATOM 814 C CA . ASP A 1 108 ? -3.014 -6.762 2.825 1.00 87.88 108 ASP A CA 1
ATOM 815 C C . ASP A 1 108 ? -3.739 -6.696 1.480 1.00 87.88 108 ASP A C 1
ATOM 817 O O . ASP A 1 108 ? -4.619 -7.501 1.188 1.00 87.88 108 ASP A O 1
ATOM 821 N N . ILE A 1 109 ? -3.339 -5.740 0.650 1.00 86.75 109 ILE A N 1
ATOM 822 C CA . ILE A 1 109 ? -3.743 -5.606 -0.747 1.00 86.75 109 ILE A CA 1
ATOM 823 C C . ILE A 1 109 ? -2.500 -5.878 -1.582 1.00 86.75 109 ILE A C 1
ATOM 825 O O . ILE A 1 109 ? -1.482 -5.204 -1.415 1.00 86.75 109 ILE A O 1
ATOM 829 N N . HIS A 1 110 ? -2.570 -6.877 -2.453 1.00 88.50 110 HIS A N 1
ATOM 830 C CA . HIS A 1 110 ? -1.465 -7.231 -3.340 1.00 88.50 110 HIS A CA 1
ATOM 831 C C . HIS A 1 110 ? -1.770 -6.670 -4.720 1.00 88.50 110 HIS A C 1
ATOM 833 O O . HIS A 1 110 ? -2.896 -6.790 -5.190 1.00 88.50 110 HIS A O 1
ATOM 839 N N . ILE A 1 111 ? -0.791 -6.026 -5.343 1.00 90.06 111 ILE A N 1
ATOM 840 C CA . ILE A 1 111 ? -0.929 -5.370 -6.639 1.00 90.06 111 ILE A CA 1
ATOM 841 C C . ILE A 1 111 ? 0.191 -5.879 -7.538 1.00 90.06 111 ILE A C 1
ATOM 843 O O . ILE A 1 111 ? 1.345 -5.887 -7.120 1.00 90.06 111 ILE A O 1
ATOM 847 N N . GLU A 1 112 ? -0.126 -6.270 -8.767 1.00 91.94 112 GLU A N 1
ATOM 848 C CA . GLU A 1 112 ? 0.839 -6.758 -9.753 1.00 91.94 112 GLU A CA 1
ATOM 849 C C . GLU A 1 112 ? 0.523 -6.222 -11.148 1.00 91.94 112 GLU A C 1
ATOM 851 O O . GLU A 1 112 ? -0.638 -6.157 -11.545 1.00 91.94 112 GLU A O 1
ATOM 856 N N . ALA A 1 113 ? 1.549 -5.880 -11.924 1.00 90.06 113 ALA A N 1
ATOM 857 C CA . ALA A 1 113 ? 1.384 -5.658 -13.354 1.00 90.06 113 ALA A CA 1
ATOM 858 C C . ALA A 1 113 ? 1.298 -7.009 -14.077 1.00 90.06 113 ALA A C 1
ATOM 860 O O . ALA A 1 113 ? 2.201 -7.840 -13.970 1.00 90.06 113 ALA A O 1
ATOM 861 N N . ARG A 1 114 ? 0.217 -7.218 -14.829 1.00 81.00 114 ARG A N 1
ATOM 862 C CA . ARG A 1 114 ? -0.044 -8.409 -15.642 1.00 81.00 114 ARG A CA 1
ATOM 863 C C . ARG A 1 114 ? -0.558 -7.969 -17.000 1.00 81.00 114 ARG A C 1
ATOM 865 O O . ARG A 1 114 ? -1.530 -7.224 -17.071 1.00 81.00 114 ARG A O 1
ATOM 872 N N . ASP A 1 115 ? 0.125 -8.383 -18.063 1.00 79.88 115 ASP A N 1
ATOM 873 C CA . ASP A 1 115 ? -0.240 -8.051 -19.447 1.00 79.88 115 ASP A CA 1
ATOM 874 C C . ASP A 1 115 ? -0.475 -6.542 -19.676 1.00 79.88 115 ASP A C 1
ATOM 876 O O . ASP A 1 115 ? -1.419 -6.123 -20.341 1.00 79.88 115 ASP A O 1
ATOM 880 N N . GLY A 1 116 ? 0.374 -5.700 -19.072 1.00 78.44 116 GLY A N 1
ATOM 881 C CA . GLY A 1 116 ? 0.274 -4.237 -19.158 1.00 78.44 116 GLY A CA 1
ATOM 882 C C . GLY A 1 116 ? -0.815 -3.603 -18.284 1.00 78.44 116 GLY A C 1
ATOM 883 O O . GLY A 1 116 ? -0.962 -2.384 -18.298 1.00 78.44 116 GLY A O 1
ATOM 884 N N . THR A 1 117 ? -1.545 -4.395 -17.496 1.00 83.25 117 THR A N 1
ATOM 885 C CA . THR A 1 117 ? -2.602 -3.927 -16.590 1.00 83.25 117 THR A CA 1
ATOM 886 C C . THR A 1 117 ? -2.171 -4.095 -15.136 1.00 83.25 117 THR A C 1
ATOM 888 O O . THR A 1 117 ? -1.662 -5.145 -14.754 1.00 83.25 117 THR A O 1
ATOM 891 N N . LEU A 1 118 ? -2.383 -3.080 -14.296 1.00 85.50 118 LEU A N 1
ATOM 892 C CA . LEU A 1 118 ? -2.240 -3.232 -12.846 1.00 85.50 118 LEU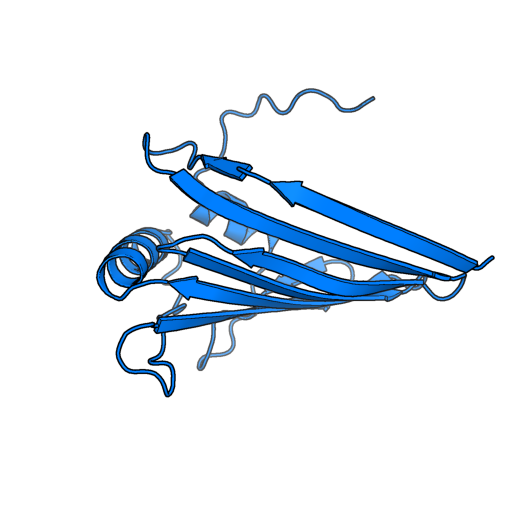 A CA 1
ATOM 893 C C . LEU A 1 118 ? -3.455 -3.980 -12.304 1.00 85.50 118 LEU A C 1
ATOM 895 O O . LEU A 1 118 ? -4.583 -3.500 -12.395 1.00 85.50 118 LEU A O 1
ATOM 899 N N . MET A 1 119 ? -3.209 -5.148 -11.738 1.00 87.75 119 MET A N 1
ATOM 900 C CA . MET A 1 119 ? -4.204 -6.032 -11.157 1.00 87.75 119 MET A CA 1
ATOM 901 C C . MET A 1 119 ? -4.036 -6.044 -9.641 1.00 87.75 119 MET A C 1
ATOM 903 O O . MET A 1 119 ? -2.912 -5.966 -9.151 1.00 87.75 119 MET A O 1
ATOM 907 N N . MET A 1 120 ? -5.129 -6.175 -8.895 1.00 86.12 120 MET A N 1
ATOM 908 C CA . MET A 1 120 ? -5.097 -6.369 -7.448 1.00 86.12 120 MET A CA 1
ATOM 909 C C . MET A 1 120 ? -5.718 -7.699 -7.036 1.00 86.12 120 MET A C 1
ATOM 911 O O . MET A 1 120 ? -6.704 -8.141 -7.629 1.00 86.12 120 MET A O 1
ATOM 915 N N . ASP A 1 121 ? -5.133 -8.317 -6.014 1.00 83.69 121 ASP A N 1
ATOM 916 C CA . ASP A 1 121 ? -5.656 -9.519 -5.378 1.00 83.69 121 ASP A CA 1
ATOM 917 C C . ASP A 1 121 ? -6.696 -9.147 -4.315 1.00 83.69 121 ASP A C 1
ATOM 919 O O . ASP A 1 121 ? -6.480 -8.253 -3.490 1.00 83.69 121 ASP A O 1
ATOM 923 N N . LEU A 1 122 ? -7.820 -9.858 -4.339 1.00 69.94 122 LEU A N 1
ATOM 924 C CA . LEU A 1 122 ? -8.948 -9.672 -3.434 1.00 69.94 122 LEU A CA 1
ATOM 925 C C . LEU A 1 122 ? -9.019 -10.721 -2.317 1.00 69.94 122 LEU A C 1
ATOM 927 O O . LEU A 1 122 ? -9.969 -10.669 -1.543 1.00 69.94 122 LEU A O 1
ATOM 931 N N . GLY A 1 123 ? -8.060 -11.647 -2.202 1.00 63.41 123 GLY A N 1
ATOM 932 C CA . GLY A 1 123 ? -8.016 -12.638 -1.117 1.00 63.41 123 GLY A CA 1
ATOM 933 C C . GLY A 1 123 ? -8.361 -14.065 -1.555 1.00 63.41 123 GLY A C 1
ATOM 934 O O . GLY A 1 123 ? -8.210 -14.422 -2.720 1.00 63.41 123 GLY A O 1
ATOM 935 N N . GLU A 1 124 ? -8.787 -14.905 -0.603 1.00 54.41 124 GLU A N 1
ATOM 936 C CA . GLU A 1 124 ? -8.690 -16.382 -0.653 1.00 54.41 124 GLU A CA 1
ATOM 937 C C . GLU A 1 124 ? -9.409 -17.088 -1.834 1.00 54.41 124 GLU A C 1
ATOM 939 O O . GLU A 1 124 ? -9.084 -18.239 -2.121 1.00 54.41 124 GLU A O 1
ATOM 944 N N . ASP A 1 125 ? -10.242 -16.378 -2.612 1.00 55.00 125 ASP A N 1
ATOM 945 C CA . ASP A 1 125 ? -10.915 -16.858 -3.840 1.00 55.00 125 ASP A CA 1
ATOM 946 C C . ASP A 1 125 ? -10.383 -16.244 -5.171 1.00 55.00 125 ASP A C 1
ATOM 948 O O . ASP A 1 125 ? -11.006 -16.363 -6.230 1.00 55.00 125 ASP A O 1
ATOM 952 N N . ARG A 1 126 ? -9.189 -15.626 -5.151 1.00 57.09 126 ARG A N 1
ATOM 953 C CA . ARG A 1 126 ? -8.267 -15.345 -6.288 1.00 57.09 126 ARG A CA 1
ATOM 954 C C . ARG A 1 126 ? -8.809 -14.622 -7.526 1.00 57.09 126 ARG A C 1
ATOM 956 O O . ARG A 1 126 ? -8.242 -14.757 -8.617 1.00 57.09 126 ARG A O 1
ATOM 963 N N . SER A 1 127 ? -9.868 -13.836 -7.409 1.00 67.81 127 SER A N 1
ATOM 964 C CA . SER A 1 127 ? -10.265 -12.980 -8.527 1.00 67.81 127 SER A CA 1
ATOM 965 C C . SER A 1 127 ? -9.323 -11.780 -8.588 1.00 67.81 127 SER A C 1
ATOM 967 O O . SER A 1 127 ? -9.505 -10.805 -7.866 1.00 67.81 127 SER A O 1
ATOM 969 N N . TRP A 1 128 ? -8.296 -11.868 -9.436 1.00 79.44 128 TRP A N 1
ATOM 970 C CA . TRP A 1 128 ? -7.501 -10.705 -9.817 1.00 79.44 128 TRP A CA 1
ATOM 971 C C . TRP A 1 128 ? -8.395 -9.751 -10.589 1.00 79.44 128 TRP A C 1
ATOM 973 O O . TRP A 1 128 ? -8.959 -10.116 -11.622 1.00 79.44 128 TRP A O 1
ATOM 983 N N . VAL A 1 129 ? -8.516 -8.530 -10.090 1.00 81.38 129 VAL A N 1
ATOM 984 C CA . VAL A 1 129 ? -9.330 -7.488 -10.716 1.00 81.38 129 VAL A CA 1
ATOM 985 C C . VAL A 1 129 ? -8.449 -6.324 -11.150 1.00 81.38 129 VAL A C 1
ATOM 987 O O . VAL A 1 129 ? -7.424 -6.080 -10.511 1.00 81.38 129 VAL A O 1
ATOM 990 N N . PRO A 1 130 ? -8.811 -5.591 -12.215 1.00 85.31 130 PRO A N 1
ATOM 991 C CA . PRO A 1 130 ? -8.115 -4.362 -12.566 1.00 85.31 130 PRO A CA 1
ATOM 992 C C . PRO A 1 130 ? -8.128 -3.391 -11.382 1.00 85.31 130 PRO A C 1
ATOM 994 O O . PRO A 1 130 ? -9.185 -3.084 -10.822 1.00 85.31 130 PRO A O 1
ATOM 997 N N . PHE A 1 131 ? -6.944 -2.938 -10.972 1.00 83.81 131 PHE A N 1
ATOM 998 C CA . PHE A 1 131 ? -6.769 -2.106 -9.784 1.00 83.81 131 PHE A CA 1
ATOM 999 C C . PHE A 1 131 ? -7.498 -0.771 -9.922 1.00 83.81 131 PHE A C 1
ATOM 1001 O O . PHE A 1 131 ? -8.201 -0.380 -8.999 1.00 83.81 131 PHE A O 1
ATOM 1008 N N . PHE A 1 132 ? -7.354 -0.087 -11.061 1.00 81.06 132 PHE A N 1
ATOM 1009 C CA . PHE A 1 132 ? -7.949 1.237 -11.257 1.00 81.06 132 PHE A CA 1
ATOM 1010 C C . PHE A 1 132 ? -9.475 1.185 -11.268 1.00 81.06 132 PHE A C 1
ATOM 1012 O O . PHE A 1 132 ? -10.087 1.907 -10.489 1.00 81.06 132 PHE A O 1
ATOM 1019 N N . ASP A 1 133 ? -10.071 0.269 -12.036 1.00 79.50 133 ASP A N 1
ATOM 1020 C CA . ASP A 1 133 ? -11.525 0.067 -12.063 1.00 79.50 133 ASP A CA 1
ATOM 1021 C C . ASP A 1 133 ? -12.068 -0.224 -10.656 1.00 79.50 133 ASP A C 1
ATOM 1023 O O . ASP A 1 133 ? -13.068 0.338 -10.218 1.00 79.50 133 ASP A O 1
ATOM 1027 N N . THR A 1 134 ? -11.368 -1.078 -9.902 1.00 77.12 134 THR A N 1
ATOM 1028 C CA . THR A 1 134 ? -11.778 -1.448 -8.541 1.00 77.12 134 THR A CA 1
ATOM 1029 C C . THR A 1 134 ? -11.592 -0.293 -7.562 1.00 77.12 134 THR A C 1
ATOM 1031 O O . THR A 1 134 ? -12.437 -0.079 -6.695 1.00 77.12 134 THR A O 1
ATOM 1034 N N . ALA A 1 135 ? -10.506 0.472 -7.680 1.00 76.56 135 ALA A N 1
ATOM 1035 C CA . ALA A 1 135 ? -10.271 1.656 -6.866 1.00 76.56 135 ALA A CA 1
ATOM 1036 C C . ALA A 1 135 ? -11.334 2.727 -7.136 1.00 76.56 135 ALA A C 1
ATOM 1038 O O . ALA A 1 135 ? -11.828 3.327 -6.187 1.00 76.56 135 ALA A O 1
ATOM 1039 N N . GLU A 1 136 ? -11.732 2.928 -8.391 1.00 73.94 136 GLU A N 1
ATOM 1040 C CA . GLU A 1 136 ? -12.807 3.846 -8.773 1.00 73.94 136 GLU A CA 1
ATOM 1041 C C . GLU A 1 136 ? -14.160 3.402 -8.199 1.00 73.94 136 GLU A C 1
ATOM 1043 O O . GLU A 1 136 ? -14.857 4.194 -7.561 1.00 73.94 136 GLU A O 1
ATOM 1048 N N . GLU A 1 137 ? -14.501 2.116 -8.326 1.00 72.25 137 GLU A N 1
ATOM 1049 C CA . GLU A 1 137 ? -15.710 1.540 -7.723 1.00 72.25 137 GLU A CA 1
ATOM 1050 C C . GLU A 1 137 ? -15.711 1.699 -6.187 1.00 72.25 137 GLU A C 1
ATOM 1052 O O . GLU A 1 137 ? -16.724 2.078 -5.593 1.00 72.25 137 GLU A O 1
ATOM 1057 N N . VAL A 1 138 ? -14.573 1.442 -5.527 1.00 68.75 138 VAL A N 1
ATOM 1058 C CA . VAL A 1 138 ? -14.436 1.498 -4.060 1.00 68.75 138 VAL A CA 1
ATOM 1059 C C . VAL A 1 138 ? -14.374 2.919 -3.527 1.00 68.75 138 VAL A C 1
ATOM 1061 O O . VAL A 1 138 ? -14.853 3.140 -2.419 1.00 68.75 138 VAL A O 1
ATOM 1064 N N . LEU A 1 139 ? -13.787 3.870 -4.248 1.00 66.44 139 LEU A N 1
ATOM 1065 C CA . LEU A 1 139 ? -13.707 5.274 -3.832 1.00 66.44 139 LEU A CA 1
ATOM 1066 C C . LEU A 1 139 ? -14.963 6.063 -4.218 1.00 66.44 139 LEU A C 1
ATOM 1068 O O . LEU A 1 139 ? -15.127 7.190 -3.757 1.00 66.44 139 LEU A O 1
ATOM 1072 N N . GLY A 1 140 ? -15.873 5.438 -4.977 1.00 57.84 140 GLY A N 1
ATOM 1073 C CA . GLY A 1 140 ? -16.994 6.095 -5.632 1.00 57.84 140 GLY A CA 1
ATOM 1074 C C . GLY A 1 140 ? -16.459 6.941 -6.778 1.00 57.84 140 GLY A C 1
ATOM 1075 O O . GLY A 1 140 ? -15.622 7.810 -6.543 1.00 57.84 140 GLY A O 1
ATOM 1076 N N . GLY A 1 141 ? -16.923 6.678 -8.004 1.00 47.53 141 GLY A N 1
ATOM 1077 C CA . GLY A 1 141 ? -16.521 7.439 -9.186 1.00 47.53 141 GLY A CA 1
ATOM 1078 C C . GLY A 1 141 ? -16.500 8.926 -8.858 1.00 47.53 141 GLY A C 1
ATOM 1079 O O . GLY A 1 141 ? -17.528 9.505 -8.492 1.00 47.53 141 GLY A O 1
ATOM 1080 N N . GLN A 1 142 ? -15.307 9.524 -8.885 1.00 46.03 142 GLN A N 1
ATOM 1081 C CA . GLN A 1 142 ? -15.218 10.959 -8.721 1.00 46.03 142 GLN A CA 1
ATOM 1082 C C . GLN A 1 142 ? -15.980 11.578 -9.883 1.00 46.03 142 GLN A C 1
ATOM 1084 O O . GLN A 1 142 ? -15.838 11.175 -11.037 1.00 46.03 142 GLN A O 1
ATOM 1089 N N . ASN A 1 143 ? -16.790 12.575 -9.549 1.00 43.66 143 ASN A N 1
ATOM 1090 C CA . ASN A 1 143 ? -17.151 13.631 -10.474 1.00 43.66 143 ASN A CA 1
ATOM 1091 C C . ASN A 1 143 ? -15.912 13.937 -11.336 1.00 43.66 143 ASN A C 1
ATOM 1093 O O . ASN A 1 143 ? -14.844 14.205 -10.787 1.00 43.66 143 ASN A O 1
ATOM 1097 N N . THR A 1 144 ? -16.039 13.791 -12.651 1.00 41.56 144 THR A N 1
ATOM 1098 C CA . THR A 1 144 ? -14.959 13.641 -13.644 1.00 41.56 144 THR A CA 1
ATOM 1099 C C . THR A 1 144 ? -14.046 14.861 -13.833 1.00 41.56 144 THR A C 1
ATOM 1101 O O . THR A 1 144 ? -13.368 14.967 -14.850 1.00 41.56 144 THR A O 1
ATOM 1104 N N . ASP A 1 145 ? -13.971 15.770 -12.868 1.00 39.16 145 ASP A N 1
ATOM 1105 C CA . ASP A 1 145 ? -13.060 16.909 -12.891 1.00 39.16 145 ASP A CA 1
ATOM 1106 C C . ASP A 1 145 ? -11.751 16.555 -12.172 1.00 39.16 145 ASP A C 1
ATOM 1108 O O . ASP A 1 145 ? -11.402 17.107 -11.127 1.00 39.16 145 ASP A O 1
ATOM 1112 N N . LEU A 1 146 ? -10.991 15.624 -12.752 1.00 38.09 146 LEU A N 1
ATOM 1113 C CA . LEU A 1 146 ? -9.557 15.580 -12.481 1.00 38.09 146 LEU A CA 1
ATOM 1114 C C . LEU A 1 146 ? -8.938 16.822 -13.144 1.00 38.09 146 LEU A C 1
ATOM 1116 O O . LEU A 1 146 ? -9.154 17.029 -14.342 1.00 38.09 146 LEU A O 1
ATOM 1120 N N . PRO A 1 147 ? -8.180 17.671 -12.424 1.00 34.25 147 PRO A N 1
ATOM 1121 C CA . PRO A 1 147 ? -7.452 18.747 -13.074 1.00 34.25 147 PRO A CA 1
ATOM 1122 C C . PRO A 1 147 ? -6.508 18.117 -14.094 1.00 34.25 147 PRO A C 1
ATOM 1124 O O . PRO A 1 147 ? -5.726 17.231 -13.745 1.00 34.25 147 PRO A O 1
ATOM 1127 N N . ASN A 1 148 ? -6.600 18.569 -15.348 1.00 32.59 148 ASN A N 1
ATOM 1128 C CA . ASN A 1 148 ? -5.629 18.233 -16.382 1.00 32.59 148 ASN A CA 1
ATOM 1129 C C . ASN A 1 148 ? -4.235 18.502 -15.813 1.00 32.59 148 ASN A C 1
ATOM 1131 O O . ASN A 1 148 ? -3.854 19.656 -15.599 1.00 32.59 148 ASN A O 1
ATOM 1135 N N . LEU A 1 149 ? -3.505 17.431 -15.517 1.00 28.80 149 LEU A N 1
ATOM 1136 C CA . LEU A 1 149 ? -2.093 17.543 -15.211 1.00 28.80 149 LEU A CA 1
ATOM 1137 C C . LEU A 1 149 ? -1.383 17.956 -16.514 1.00 28.80 149 LEU A C 1
ATOM 1139 O O . LEU A 1 149 ? -1.769 17.467 -17.579 1.00 28.80 149 LEU A O 1
ATOM 1143 N N . PRO A 1 150 ? -0.429 18.900 -16.439 1.00 40.81 150 PRO A N 1
ATOM 1144 C CA . PRO A 1 150 ? 0.253 19.459 -17.605 1.00 40.81 150 PRO A CA 1
ATOM 1145 C C . PRO A 1 150 ? 1.056 18.423 -18.397 1.00 40.81 150 PRO A C 1
ATOM 1147 O O . PRO A 1 150 ? 1.530 17.434 -17.790 1.00 40.81 150 PRO A O 1
#